Pr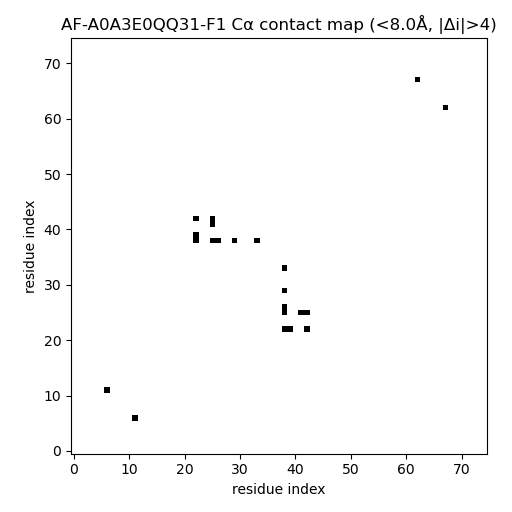otein AF-A0A3E0QQ31-F1 (afdb_monomer)

Sequence (75 aa):
MLDTKPLTPAEISEAADLFFECFGIVQKGMPVGSTTEETLKVMDHVAKLASKLRSDRQRDKITEKFGFSKAQVCS

Radius of gyration: 20.88 Å; Cα contacts (8 Å, |Δi|>4): 11; chains: 1; bounding box: 41×18×68 Å

pLDDT: mean 80.47, std 16.21, range [37.44, 94.94]

Foldseek 3Di:
DPPPDDDDVVNVVVVVVVVVVLLVVQVVVDDPPDDPVNSVVVSVVVVVVVVVVVVVVVVVVVCVVVPPPVPDPDD

Mean predicted aligned error: 10.79 Å

Secondary structure (DSSP, 8-state):
----SPPPHHHHHHHHHHHHHHHHHHHHTSPTT--HHHHHHHHHHHHHHHHHHHHHHHHHHHHHHTT--------

Structure (mmCIF, N/CA/C/O backbone):
data_AF-A0A3E0QQ31-F1
#
_entry.id   AF-A0A3E0QQ31-F1
#
loop_
_atom_site.group_PDB
_atom_site.id
_atom_site.type_symbol
_atom_site.label_atom_id
_atom_site.label_alt_id
_atom_site.label_comp_id
_atom_site.label_asym_id
_atom_site.label_entity_id
_atom_site.label_seq_id
_atom_site.pdbx_PDB_ins_code
_atom_site.Cartn_x
_atom_site.Cartn_y
_atom_site.Cartn_z
_atom_site.occupancy
_atom_site.B_iso_or_equiv
_atom_site.auth_seq_id
_atom_site.auth_comp_id
_atom_site.auth_asym_id
_atom_site.auth_atom_id
_atom_site.pdbx_PDB_model_num
ATOM 1 N N . MET A 1 1 ? 22.563 11.880 -5.932 1.00 44.56 1 MET A N 1
ATOM 2 C CA . MET A 1 1 ? 21.581 12.152 -6.997 1.00 44.56 1 MET A CA 1
ATOM 3 C C . MET A 1 1 ? 21.648 10.975 -7.947 1.00 44.56 1 MET A C 1
ATOM 5 O O . MET A 1 1 ? 22.645 10.831 -8.641 1.00 44.56 1 MET A O 1
ATOM 9 N N . LEU A 1 2 ? 20.678 10.071 -7.859 1.00 62.44 2 LEU A N 1
ATOM 10 C CA . LEU A 1 2 ? 20.572 8.850 -8.676 1.00 62.44 2 LEU A CA 1
ATOM 11 C C . LEU A 1 2 ? 19.399 9.002 -9.664 1.00 62.44 2 LEU A C 1
ATOM 13 O O . LEU A 1 2 ? 18.765 8.034 -10.053 1.00 62.44 2 LEU A O 1
ATOM 17 N N . ASP A 1 3 ? 19.108 10.243 -10.059 1.00 63.59 3 ASP A N 1
ATOM 18 C CA . ASP A 1 3 ? 17.788 10.664 -10.541 1.00 63.59 3 ASP A CA 1
ATOM 19 C C . ASP A 1 3 ? 17.819 11.138 -12.004 1.00 63.59 3 ASP A C 1
ATOM 21 O O . ASP A 1 3 ? 17.204 12.137 -12.363 1.00 63.59 3 ASP A O 1
ATOM 25 N N . THR A 1 4 ? 18.594 10.469 -12.862 1.00 66.69 4 THR A N 1
ATOM 26 C CA . THR A 1 4 ? 18.680 10.804 -14.302 1.00 66.69 4 THR A CA 1
ATOM 27 C C . THR A 1 4 ? 18.561 9.606 -15.241 1.00 66.69 4 THR A C 1
ATOM 29 O O . THR A 1 4 ? 18.561 9.793 -16.457 1.00 66.69 4 THR A O 1
ATOM 32 N N . LYS A 1 5 ? 18.425 8.379 -14.721 1.00 78.38 5 LYS A N 1
ATOM 33 C CA . LYS A 1 5 ? 18.111 7.209 -15.552 1.00 78.38 5 LYS A CA 1
ATOM 34 C C . LYS A 1 5 ? 16.593 7.022 -15.629 1.00 78.38 5 LYS A C 1
ATOM 36 O O . LYS A 1 5 ? 15.937 7.109 -14.592 1.00 78.38 5 LYS A O 1
ATOM 41 N N . PRO A 1 6 ? 16.028 6.780 -16.825 1.00 80.69 6 PRO A N 1
ATOM 42 C CA . PRO A 1 6 ? 14.618 6.445 -16.946 1.00 80.69 6 PRO A CA 1
ATOM 43 C C . PRO A 1 6 ? 14.347 5.121 -16.230 1.00 80.69 6 PRO A C 1
ATOM 45 O O . PRO A 1 6 ? 15.137 4.184 -16.350 1.00 80.69 6 PRO A O 1
ATOM 48 N N . LEU A 1 7 ? 13.228 5.063 -15.506 1.00 82.94 7 LEU A N 1
ATOM 49 C CA . LEU A 1 7 ? 12.753 3.835 -14.877 1.00 82.94 7 LEU A CA 1
ATOM 50 C C . LEU A 1 7 ? 12.546 2.763 -15.948 1.00 82.94 7 LEU A C 1
ATOM 52 O O . LEU A 1 7 ? 11.910 3.000 -16.980 1.00 82.94 7 LEU A O 1
ATOM 56 N N . THR A 1 8 ? 13.096 1.585 -15.698 1.00 88.62 8 THR A N 1
ATOM 57 C CA . THR A 1 8 ? 12.902 0.418 -16.550 1.00 88.62 8 THR A CA 1
ATOM 58 C C .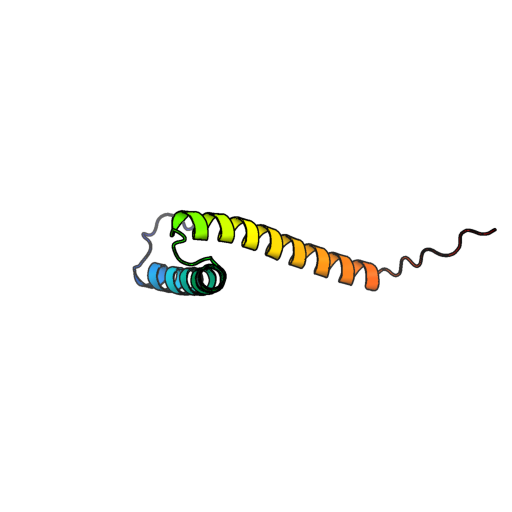 THR A 1 8 ? 11.524 -0.199 -16.291 1.00 88.62 8 THR A C 1
ATOM 60 O O . THR A 1 8 ? 10.983 -0.092 -15.188 1.00 88.62 8 THR A O 1
ATOM 63 N N . PRO A 1 9 ? 10.932 -0.890 -17.280 1.00 90.25 9 PRO A N 1
ATOM 64 C CA . PRO A 1 9 ? 9.656 -1.577 -17.080 1.00 90.25 9 PRO A CA 1
ATOM 65 C C . PRO A 1 9 ? 9.723 -2.637 -15.969 1.00 90.25 9 PRO A C 1
ATOM 67 O O . PRO A 1 9 ? 8.716 -2.881 -15.313 1.00 90.25 9 PRO A O 1
ATOM 70 N N . ALA A 1 10 ? 10.899 -3.229 -15.729 1.00 90.19 10 ALA A N 1
ATOM 71 C CA . ALA A 1 10 ? 11.114 -4.176 -14.638 1.00 90.19 10 ALA A CA 1
ATOM 72 C C . ALA A 1 10 ? 10.964 -3.502 -13.263 1.00 90.19 10 ALA A C 1
ATOM 74 O O . ALA A 1 10 ? 10.188 -3.976 -12.441 1.00 90.19 10 ALA A O 1
ATOM 75 N N . GLU A 1 11 ? 11.609 -2.350 -13.054 1.00 87.88 11 GLU A N 1
ATOM 76 C CA . GLU A 1 11 ? 11.493 -1.578 -11.805 1.00 87.88 11 GLU A CA 1
ATOM 77 C C . GLU A 1 11 ? 10.050 -1.111 -11.551 1.00 87.88 11 GLU A C 1
ATOM 79 O O . GLU A 1 11 ? 9.575 -1.114 -10.416 1.00 87.88 11 GLU A O 1
ATOM 84 N N . ILE A 1 12 ? 9.323 -0.742 -12.612 1.00 91.19 12 ILE A N 1
ATOM 85 C CA . ILE A 1 12 ? 7.903 -0.376 -12.511 1.00 91.19 12 ILE A CA 1
ATOM 86 C C . ILE A 1 12 ? 7.048 -1.592 -12.142 1.00 91.19 12 ILE A C 1
ATOM 88 O O . ILE A 1 12 ? 6.139 -1.455 -11.326 1.00 91.19 12 ILE A O 1
ATOM 92 N N . SER A 1 13 ? 7.329 -2.766 -12.715 1.00 93.44 13 SER A N 1
ATOM 93 C CA . SER A 1 13 ? 6.60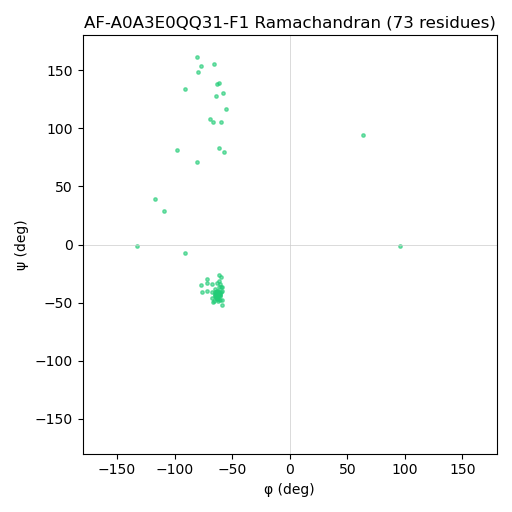1 -4.000 -12.397 1.00 93.44 13 SER A CA 1
ATOM 94 C C . SER A 1 13 ? 6.770 -4.378 -10.929 1.00 93.44 13 SER A C 1
ATOM 96 O O . SER A 1 13 ? 5.780 -4.621 -10.249 1.00 93.44 13 SER A O 1
ATOM 98 N N . GLU A 1 14 ? 8.000 -4.343 -10.416 1.00 92.62 14 GLU A N 1
ATOM 99 C CA . GLU A 1 14 ? 8.281 -4.647 -9.009 1.00 92.62 14 GLU A CA 1
ATOM 100 C C . GLU A 1 14 ? 7.567 -3.671 -8.061 1.00 92.62 14 GLU A C 1
ATOM 102 O O . GLU A 1 14 ? 6.969 -4.075 -7.061 1.00 92.62 14 GLU A O 1
ATOM 107 N N . ALA A 1 15 ? 7.574 -2.376 -8.387 1.00 91.19 15 ALA A N 1
ATOM 108 C CA . ALA A 1 15 ? 6.851 -1.374 -7.610 1.00 91.19 15 ALA A CA 1
ATOM 109 C C . ALA A 1 15 ? 5.328 -1.580 -7.670 1.00 91.19 15 ALA A C 1
ATOM 111 O O . ALA A 1 15 ? 4.636 -1.391 -6.665 1.00 91.19 15 ALA A O 1
ATOM 112 N N . ALA A 1 16 ? 4.804 -1.971 -8.834 1.00 92.44 16 ALA A N 1
ATOM 113 C CA . ALA A 1 16 ? 3.390 -2.256 -9.021 1.00 92.44 16 ALA A CA 1
ATOM 114 C C . ALA A 1 16 ? 2.950 -3.462 -8.185 1.00 92.44 16 ALA A C 1
ATOM 116 O O . ALA A 1 16 ? 1.921 -3.375 -7.518 1.00 92.44 16 ALA A O 1
ATOM 117 N N . ASP A 1 17 ? 3.735 -4.537 -8.151 1.00 94.94 17 ASP A N 1
ATOM 118 C CA . ASP A 1 17 ? 3.414 -5.736 -7.372 1.00 94.94 17 ASP A CA 1
ATOM 119 C C . ASP A 1 17 ? 3.266 -5.409 -5.878 1.00 94.94 17 ASP A C 1
ATOM 121 O O . ASP A 1 17 ? 2.244 -5.730 -5.265 1.00 94.94 17 ASP A O 1
ATOM 125 N N . LEU A 1 18 ? 4.221 -4.661 -5.312 1.00 92.31 18 LEU A N 1
ATOM 126 C CA . LEU A 1 18 ? 4.168 -4.211 -3.914 1.00 92.31 18 LEU A CA 1
ATOM 127 C C . LEU A 1 18 ? 2.963 -3.301 -3.638 1.00 92.31 18 LEU A C 1
ATOM 129 O O . LEU A 1 18 ? 2.303 -3.402 -2.597 1.00 92.31 18 LEU A O 1
ATOM 133 N N . PHE A 1 19 ? 2.673 -2.391 -4.569 1.00 92.12 19 PHE A N 1
ATOM 134 C CA . PHE A 1 19 ? 1.561 -1.459 -4.446 1.00 92.12 19 PHE A CA 1
ATOM 135 C C . PHE A 1 19 ? 0.213 -2.182 -4.491 1.00 92.12 19 PHE A C 1
ATOM 137 O O . PHE A 1 19 ? -0.637 -1.958 -3.627 1.00 92.12 19 PHE A O 1
ATOM 144 N N . PHE A 1 20 ? 0.012 -3.056 -5.477 1.00 92.62 20 PHE A N 1
ATOM 145 C CA . PHE A 1 20 ? -1.252 -3.754 -5.680 1.00 92.62 20 PHE A CA 1
ATOM 146 C C . PHE A 1 20 ? -1.516 -4.817 -4.616 1.00 92.62 20 PHE A C 1
ATOM 148 O O . PHE A 1 20 ? -2.677 -5.021 -4.259 1.00 92.62 20 PHE A O 1
ATOM 155 N N . GLU A 1 21 ? -0.478 -5.427 -4.040 1.00 93.56 21 GLU A N 1
ATOM 156 C CA . GLU A 1 21 ? -0.624 -6.278 -2.857 1.00 93.56 21 GLU A CA 1
ATOM 157 C C . GLU A 1 21 ? -1.240 -5.489 -1.689 1.00 93.56 21 GLU A C 1
ATOM 159 O O . GLU A 1 21 ? -2.275 -5.880 -1.138 1.00 93.56 21 GLU A O 1
ATOM 164 N N . CYS A 1 22 ? -0.664 -4.328 -1.361 1.00 89.94 22 CYS A N 1
ATOM 165 C CA . CYS A 1 22 ? -1.179 -3.448 -0.309 1.00 89.94 22 CYS A CA 1
ATOM 166 C C . CYS A 1 22 ? -2.593 -2.943 -0.629 1.00 89.94 22 CYS A C 1
ATOM 168 O O . CYS A 1 22 ? -3.485 -2.971 0.224 1.00 89.94 22 CYS A O 1
ATOM 170 N N . PHE A 1 23 ? -2.810 -2.510 -1.870 1.00 92.44 23 PHE A N 1
ATOM 171 C CA . PHE A 1 23 ? -4.094 -2.003 -2.338 1.00 92.44 23 PHE A CA 1
ATOM 172 C C . PHE A 1 23 ? -5.189 -3.072 -2.245 1.00 92.44 23 PHE A C 1
ATOM 174 O O . PHE A 1 23 ? -6.289 -2.787 -1.772 1.00 92.44 23 PHE A O 1
ATOM 181 N N . GLY A 1 24 ? -4.886 -4.318 -2.618 1.00 92.19 24 GLY A N 1
ATOM 182 C CA . GLY A 1 24 ? -5.823 -5.436 -2.556 1.00 92.19 24 GLY A CA 1
ATOM 183 C C . GLY A 1 24 ? -6.271 -5.775 -1.132 1.00 92.19 24 GLY A C 1
ATOM 184 O O . GLY A 1 24 ? -7.421 -6.163 -0.929 1.00 92.19 24 GLY A O 1
ATOM 185 N N . ILE A 1 25 ? -5.407 -5.593 -0.126 1.00 92.31 25 ILE A N 1
ATOM 186 C CA . ILE A 1 25 ? -5.781 -5.761 1.290 1.00 92.31 25 ILE A CA 1
ATOM 187 C C . ILE A 1 25 ? -6.828 -4.720 1.693 1.00 92.31 25 ILE A C 1
ATOM 189 O O . ILE A 1 25 ? -7.835 -5.067 2.311 1.00 92.31 25 ILE A O 1
ATOM 193 N N . VAL A 1 26 ? -6.612 -3.456 1.322 1.00 91.38 26 VAL A N 1
ATOM 194 C CA . VAL A 1 26 ? -7.540 -2.363 1.641 1.00 91.38 26 VAL A CA 1
ATOM 195 C C . VAL A 1 26 ? -8.852 -2.538 0.882 1.00 91.38 26 VAL A C 1
ATOM 197 O O . VAL A 1 26 ? -9.920 -2.467 1.485 1.00 91.38 26 VAL A O 1
ATOM 200 N N . GLN A 1 27 ? -8.785 -2.844 -0.415 1.00 91.31 27 GLN A N 1
ATOM 201 C CA . GLN A 1 27 ? -9.955 -3.018 -1.274 1.00 91.31 27 GLN A CA 1
ATOM 202 C C . GLN A 1 27 ? -10.890 -4.131 -0.778 1.00 91.31 27 GLN A C 1
ATOM 204 O O . GLN A 1 27 ? -12.104 -3.971 -0.833 1.00 91.31 27 GLN A O 1
ATOM 209 N N . LYS A 1 28 ? -10.350 -5.231 -0.232 1.00 91.69 28 LYS A N 1
ATOM 210 C CA . LYS A 1 28 ? -11.154 -6.311 0.372 1.00 91.69 28 LYS A CA 1
ATOM 211 C C . LYS A 1 28 ? -11.989 -5.857 1.574 1.00 91.69 28 LYS A C 1
ATOM 213 O O . LYS A 1 28 ? -12.995 -6.492 1.874 1.00 91.69 28 LYS A O 1
ATOM 218 N N . GLY A 1 29 ? -11.566 -4.802 2.271 1.00 88.75 29 GLY A N 1
ATOM 219 C CA . GLY A 1 29 ? -12.300 -4.209 3.390 1.00 88.75 29 GLY A CA 1
ATOM 220 C C . GLY A 1 29 ? -13.263 -3.090 2.984 1.00 88.75 29 GLY A C 1
ATOM 221 O O . GLY A 1 29 ? -14.014 -2.612 3.833 1.00 88.75 29 GLY A O 1
ATOM 222 N N . MET A 1 30 ? -13.239 -2.656 1.720 1.00 91.94 30 MET A N 1
ATOM 223 C CA . MET A 1 30 ? -14.104 -1.584 1.228 1.00 91.94 30 MET A CA 1
ATOM 224 C C . MET A 1 30 ? -15.519 -2.102 0.922 1.00 91.94 30 MET A C 1
ATOM 226 O O . MET A 1 30 ? -15.688 -3.257 0.523 1.00 91.94 30 MET A O 1
ATOM 230 N N . PRO A 1 31 ? -16.556 -1.262 1.084 1.00 90.69 31 PRO A N 1
ATOM 231 C CA . PRO A 1 31 ? -17.916 -1.628 0.719 1.00 90.69 31 PRO A CA 1
ATOM 232 C C . PRO A 1 31 ? -18.081 -1.836 -0.795 1.00 90.69 31 PRO A C 1
ATOM 234 O O . PRO A 1 31 ? -17.351 -1.295 -1.627 1.00 90.69 31 PRO A O 1
ATOM 237 N N . VAL A 1 32 ? -19.080 -2.641 -1.164 1.00 86.56 32 VAL A N 1
ATOM 238 C CA . VAL A 1 32 ? -19.383 -2.937 -2.570 1.00 86.56 32 VAL A CA 1
ATOM 239 C C . VAL A 1 32 ? -19.806 -1.651 -3.283 1.00 86.56 32 VAL A C 1
ATOM 241 O O . VAL A 1 32 ? -20.702 -0.950 -2.820 1.00 86.56 32 VAL A O 1
ATOM 244 N N . GLY A 1 33 ? -19.164 -1.352 -4.414 1.00 86.81 33 GLY A N 1
ATOM 245 C CA . GLY A 1 33 ? -19.391 -0.124 -5.182 1.00 86.81 33 GLY A CA 1
ATOM 246 C C . GLY A 1 33 ? -18.412 1.011 -4.872 1.00 86.81 33 GLY A C 1
ATOM 247 O O . GLY A 1 33 ? -18.492 2.052 -5.518 1.00 86.81 33 GLY A O 1
ATOM 248 N N . SER A 1 34 ? -17.473 0.816 -3.940 1.00 86.75 34 SER A N 1
ATOM 249 C CA . SER A 1 34 ? -16.397 1.780 -3.712 1.00 86.75 34 SER A CA 1
ATOM 250 C C . SER A 1 34 ? -15.511 1.961 -4.936 1.00 86.75 34 SER A C 1
ATOM 252 O O . SER A 1 34 ? -15.124 1.010 -5.618 1.00 86.75 34 SER A O 1
ATOM 254 N N . THR A 1 35 ? -15.159 3.215 -5.181 1.00 91.75 35 THR A N 1
ATOM 255 C CA . THR A 1 35 ? -14.294 3.611 -6.288 1.00 91.75 35 THR A CA 1
ATOM 256 C C . THR A 1 35 ? -12.818 3.384 -5.957 1.00 91.75 35 THR A C 1
ATOM 258 O O . THR A 1 35 ? -12.403 3.266 -4.796 1.00 91.75 35 THR A O 1
ATOM 261 N N . THR A 1 36 ? -11.985 3.346 -6.997 1.00 90.81 36 THR A N 1
ATOM 262 C CA . THR A 1 36 ? -10.525 3.295 -6.845 1.00 90.81 36 THR A CA 1
ATOM 263 C C . THR A 1 36 ? -10.004 4.516 -6.091 1.00 90.81 36 THR A C 1
ATOM 265 O O . THR A 1 36 ? -9.183 4.362 -5.193 1.00 90.81 36 THR A O 1
ATOM 268 N N . GLU A 1 37 ? -10.529 5.711 -6.370 1.00 90.75 37 GLU A N 1
ATOM 269 C CA . GLU A 1 37 ? -10.151 6.945 -5.670 1.00 90.75 37 GLU A CA 1
ATOM 270 C C . GLU A 1 37 ? -10.448 6.896 -4.168 1.00 90.75 37 GLU A C 1
ATOM 272 O O . GLU A 1 37 ? -9.620 7.304 -3.353 1.00 90.75 37 GLU A O 1
ATOM 277 N N . GLU A 1 38 ? -11.614 6.381 -3.775 1.00 90.88 38 GLU A N 1
ATOM 278 C CA . GLU A 1 38 ? -11.963 6.205 -2.362 1.00 90.88 38 GLU A CA 1
ATOM 279 C C . GLU A 1 38 ? -11.045 5.192 -1.683 1.00 90.88 38 GLU A C 1
ATOM 281 O O . GLU A 1 38 ? -10.571 5.432 -0.573 1.00 90.88 38 GLU A O 1
ATOM 286 N N . THR A 1 39 ? -10.729 4.098 -2.375 1.00 92.00 39 THR A N 1
ATOM 287 C CA . THR A 1 39 ? -9.805 3.077 -1.869 1.00 92.00 39 THR A CA 1
ATOM 288 C C . THR A 1 39 ? -8.403 3.661 -1.659 1.00 92.00 39 THR A C 1
ATOM 290 O O . THR A 1 39 ? -7.783 3.402 -0.629 1.00 92.00 39 THR A O 1
ATOM 293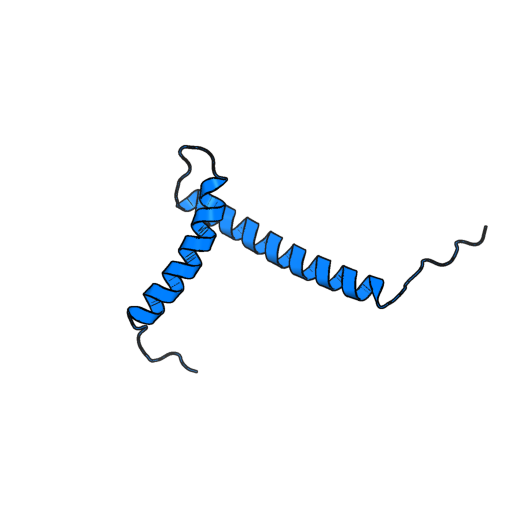 N N . LEU A 1 40 ? -7.926 4.521 -2.568 1.00 92.56 40 LEU A N 1
ATOM 294 C CA . LEU A 1 40 ? -6.648 5.231 -2.422 1.00 92.56 40 LEU A CA 1
ATOM 295 C C . LEU A 1 40 ? -6.648 6.190 -1.224 1.00 92.56 40 LEU A C 1
ATOM 297 O O . LEU A 1 40 ? -5.670 6.238 -0.478 1.00 92.56 40 LEU A O 1
ATOM 301 N N . LYS A 1 41 ? -7.749 6.918 -0.996 1.00 93.19 41 LYS A N 1
ATOM 302 C CA . LYS A 1 41 ? -7.893 7.793 0.181 1.00 93.19 41 LYS A CA 1
ATOM 303 C C . LYS A 1 41 ? -7.836 6.986 1.475 1.00 93.19 41 LYS A C 1
ATOM 305 O O . LYS A 1 41 ? -7.085 7.332 2.385 1.00 93.19 41 LYS A O 1
ATOM 310 N N . VAL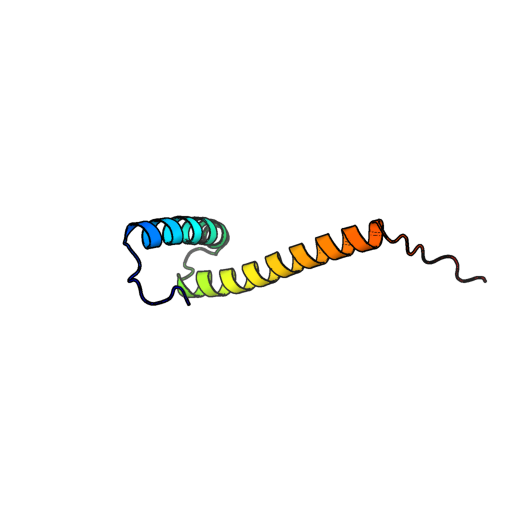 A 1 42 ? -8.592 5.891 1.557 1.00 92.50 42 VAL A N 1
ATOM 311 C CA . VAL A 1 42 ? -8.583 5.005 2.730 1.00 92.50 42 VAL A CA 1
ATOM 312 C C . VAL A 1 42 ? -7.195 4.405 2.946 1.00 92.50 42 VAL A C 1
ATOM 314 O O . VAL A 1 42 ? -6.717 4.378 4.079 1.00 92.50 42 VAL A O 1
ATOM 317 N N . MET A 1 43 ? -6.506 4.007 1.878 1.00 93.44 43 MET A N 1
ATOM 318 C CA . MET A 1 43 ? -5.141 3.491 1.953 1.00 93.44 43 MET A CA 1
ATOM 319 C C . MET A 1 43 ? -4.159 4.507 2.564 1.00 93.44 43 MET A C 1
ATOM 321 O O . MET A 1 43 ? -3.352 4.117 3.406 1.00 93.44 43 MET A O 1
ATOM 325 N N . ASP A 1 44 ? -4.256 5.802 2.238 1.00 92.06 44 ASP A N 1
ATOM 326 C CA . ASP A 1 44 ? -3.425 6.850 2.861 1.00 92.06 44 ASP A CA 1
ATOM 327 C C . ASP A 1 44 ? -3.701 6.981 4.376 1.00 92.06 44 ASP A C 1
ATOM 329 O O . ASP A 1 44 ? -2.785 7.083 5.199 1.00 92.06 44 ASP A O 1
ATOM 333 N N . HIS A 1 45 ? -4.968 6.885 4.791 1.00 93.38 45 HIS A N 1
ATOM 334 C CA . HIS A 1 45 ? -5.323 6.854 6.215 1.00 93.38 45 HIS A CA 1
ATOM 335 C C . HIS A 1 45 ? -4.780 5.606 6.928 1.00 93.38 45 HIS A C 1
ATOM 337 O O . HIS A 1 45 ? -4.229 5.715 8.027 1.00 93.38 45 HIS A O 1
ATOM 343 N N . VAL A 1 46 ? -4.883 4.434 6.298 1.00 92.06 46 VAL A N 1
ATOM 344 C CA . VAL A 1 46 ? -4.345 3.171 6.825 1.00 92.06 46 VAL A CA 1
ATOM 345 C C . VAL A 1 46 ? -2.820 3.232 6.940 1.00 92.06 46 VAL A C 1
ATOM 347 O O . VAL A 1 46 ? -2.278 2.825 7.966 1.00 92.06 46 VAL A O 1
ATOM 350 N N . ALA A 1 47 ? -2.119 3.810 5.962 1.00 90.88 47 ALA A N 1
ATOM 351 C CA . ALA A 1 47 ? -0.666 3.975 5.997 1.00 90.88 47 ALA A CA 1
ATOM 352 C C . ALA A 1 47 ? -0.206 4.876 7.161 1.00 90.88 47 ALA A C 1
ATOM 354 O O . ALA A 1 47 ? 0.751 4.548 7.876 1.00 90.88 47 ALA A O 1
ATOM 355 N N . LYS A 1 48 ? -0.922 5.982 7.416 1.00 91.94 48 LYS A N 1
ATOM 356 C CA . LYS A 1 48 ? -0.675 6.864 8.573 1.00 91.94 48 LYS A CA 1
ATOM 357 C C . LYS A 1 48 ? -0.902 6.137 9.897 1.00 91.94 48 LYS A C 1
ATOM 359 O O . LYS A 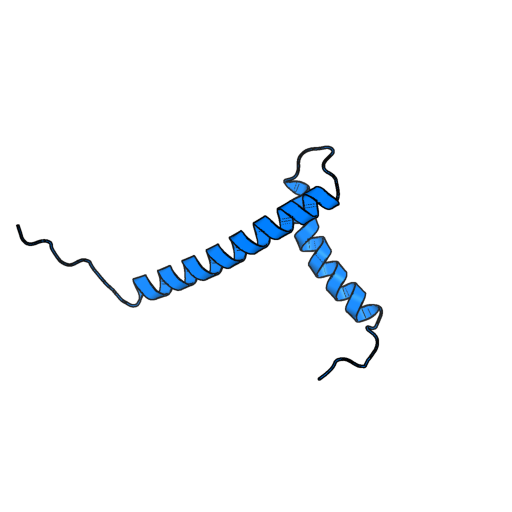1 48 ? -0.076 6.246 10.806 1.00 91.94 48 LYS A O 1
ATOM 364 N N . LEU A 1 49 ? -1.980 5.359 10.004 1.00 92.06 49 LEU A N 1
ATOM 365 C CA . LEU A 1 49 ? -2.266 4.548 11.191 1.00 92.06 49 LEU A CA 1
ATOM 366 C C . LEU A 1 49 ? -1.208 3.463 11.411 1.00 92.06 49 LEU A C 1
ATOM 368 O O . LEU A 1 49 ? -0.723 3.314 12.530 1.00 92.06 49 LEU A O 1
ATOM 372 N N . ALA A 1 50 ? -0.795 2.752 10.362 1.00 90.56 50 ALA A N 1
ATOM 373 C CA . ALA A 1 50 ? 0.247 1.730 10.438 1.00 90.56 50 ALA A CA 1
ATOM 374 C C . ALA A 1 50 ? 1.585 2.316 10.917 1.00 90.56 50 ALA A C 1
ATOM 376 O O . ALA A 1 50 ? 2.248 1.746 11.787 1.00 90.56 50 ALA A O 1
ATOM 377 N N . SER A 1 51 ? 1.949 3.495 10.406 1.00 90.19 51 SER A N 1
ATOM 378 C CA . SER A 1 51 ? 3.146 4.227 10.832 1.00 90.19 51 SER A CA 1
ATOM 379 C C . SER A 1 51 ? 3.061 4.635 12.303 1.00 90.19 51 SER A C 1
ATOM 381 O O . SER A 1 51 ? 4.014 4.437 13.056 1.00 90.19 51 SER A O 1
ATOM 383 N N . LYS A 1 52 ? 1.898 5.129 12.745 1.00 89.94 52 LYS A N 1
ATOM 384 C CA . LYS A 1 52 ? 1.653 5.467 14.150 1.00 89.94 52 LYS A CA 1
ATOM 385 C C . LYS A 1 52 ? 1.741 4.238 15.059 1.00 89.94 52 LYS A C 1
ATOM 387 O O . LYS A 1 52 ? 2.470 4.281 16.040 1.00 89.94 52 LYS A O 1
ATOM 392 N N . LEU A 1 53 ? 1.106 3.122 14.695 1.00 88.38 53 LEU A N 1
ATOM 393 C CA . LEU A 1 53 ? 1.184 1.859 15.440 1.00 88.38 53 LEU A CA 1
ATOM 394 C C . LEU A 1 53 ? 2.621 1.335 15.546 1.00 88.38 53 LEU A C 1
ATOM 396 O O . LEU A 1 53 ? 3.001 0.773 16.572 1.00 88.38 53 LEU A O 1
ATOM 400 N N . ARG A 1 54 ? 3.440 1.516 14.502 1.00 87.12 54 ARG A N 1
ATOM 401 C CA . ARG A 1 54 ? 4.868 1.173 14.545 1.00 87.12 54 ARG A CA 1
ATOM 402 C C . ARG A 1 54 ? 5.614 2.038 15.560 1.00 87.12 54 ARG A C 1
ATOM 404 O O . ARG A 1 54 ? 6.401 1.493 16.332 1.00 87.12 54 ARG A O 1
ATOM 411 N N . SER A 1 55 ? 5.362 3.344 15.568 1.00 84.94 55 SER A N 1
ATOM 412 C CA . SER A 1 55 ? 5.949 4.282 16.532 1.00 84.94 55 SER A CA 1
ATOM 413 C C . SER A 1 55 ? 5.494 3.997 17.964 1.00 84.94 55 SER A C 1
ATOM 415 O O . SER A 1 55 ? 6.333 3.939 18.858 1.00 84.94 55 SER A O 1
ATOM 417 N N . ASP A 1 56 ? 4.204 3.736 18.177 1.00 83.56 56 ASP A N 1
ATOM 418 C CA . ASP A 1 56 ? 3.637 3.413 19.490 1.00 83.56 56 ASP A CA 1
ATOM 419 C C . ASP A 1 56 ? 4.226 2.098 20.025 1.00 83.56 56 ASP A C 1
ATOM 421 O O . ASP A 1 56 ? 4.760 2.074 21.127 1.00 83.56 56 ASP A O 1
ATOM 425 N N . ARG A 1 57 ? 4.313 1.038 19.206 1.00 80.94 57 ARG A N 1
ATOM 426 C CA . ARG A 1 57 ? 4.990 -0.217 19.599 1.00 80.94 57 ARG A CA 1
ATOM 427 C C . ARG A 1 57 ? 6.469 -0.029 19.934 1.00 80.94 57 ARG A C 1
ATOM 429 O O . ARG A 1 57 ? 7.010 -0.772 20.750 1.00 80.94 57 ARG A O 1
ATOM 436 N N . GLN A 1 58 ? 7.163 0.892 19.264 1.00 77.81 58 GLN A N 1
ATOM 437 C CA . GLN A 1 58 ? 8.549 1.212 19.616 1.00 77.81 58 GLN A CA 1
ATOM 438 C C . GLN A 1 58 ? 8.622 1.982 20.931 1.00 77.81 58 GLN A C 1
ATOM 440 O O . GLN A 1 58 ? 9.486 1.682 21.751 1.00 77.81 58 GLN A O 1
ATOM 445 N N . ARG A 1 59 ? 7.699 2.920 21.154 1.00 71.06 59 ARG A N 1
ATOM 446 C CA . ARG A 1 59 ? 7.576 3.658 22.408 1.00 71.06 59 ARG A CA 1
ATOM 447 C C . ARG A 1 59 ? 7.295 2.717 23.573 1.00 71.06 59 ARG A C 1
ATOM 449 O O . ARG A 1 59 ? 8.024 2.787 24.551 1.00 71.06 59 ARG A O 1
ATOM 456 N N . ASP A 1 60 ? 6.350 1.794 23.432 1.00 70.38 60 ASP A N 1
ATOM 457 C CA . ASP A 1 60 ? 6.012 0.812 24.465 1.00 70.38 60 ASP A CA 1
ATO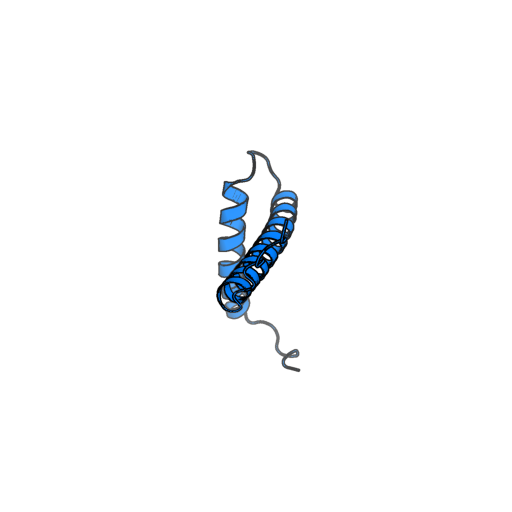M 458 C C . ASP A 1 60 ? 7.219 -0.070 24.797 1.00 70.38 60 ASP A C 1
ATOM 460 O O . ASP A 1 60 ? 7.581 -0.210 25.958 1.00 70.38 60 ASP A O 1
ATOM 464 N N . LYS A 1 61 ? 7.950 -0.558 23.786 1.00 67.50 61 LYS A N 1
ATOM 465 C CA . LYS A 1 61 ? 9.200 -1.312 23.999 1.00 67.50 61 LYS A CA 1
ATOM 466 C C . LYS A 1 61 ? 10.291 -0.498 24.697 1.00 67.50 61 LYS A C 1
ATOM 468 O O . LYS A 1 61 ? 11.125 -1.075 25.390 1.00 67.50 61 LYS A O 1
ATOM 473 N N . ILE A 1 62 ? 10.339 0.816 24.486 1.00 61.47 62 ILE A N 1
ATOM 474 C CA . ILE A 1 62 ? 11.277 1.706 25.181 1.00 61.47 62 ILE A CA 1
ATOM 475 C C . ILE A 1 62 ? 10.797 1.956 26.614 1.00 61.47 62 ILE A C 1
ATOM 477 O O . ILE A 1 62 ? 11.617 1.920 27.523 1.00 61.47 62 ILE A O 1
ATOM 481 N N . THR A 1 63 ? 9.497 2.153 26.835 1.00 59.78 63 THR A N 1
ATOM 482 C CA . THR A 1 63 ? 8.888 2.350 28.160 1.00 59.78 63 THR A CA 1
ATOM 483 C C . THR A 1 63 ? 8.947 1.087 29.023 1.00 59.78 63 THR A C 1
ATOM 485 O O . THR A 1 63 ? 9.163 1.191 30.223 1.00 59.78 63 THR A O 1
ATOM 488 N N . GLU A 1 64 ? 8.852 -0.108 28.440 1.00 59.06 64 GLU A N 1
ATOM 489 C CA . GLU A 1 64 ? 9.080 -1.364 29.166 1.00 59.06 64 GLU A CA 1
ATOM 490 C C . GLU A 1 64 ? 10.560 -1.580 29.511 1.00 59.06 64 GLU A C 1
ATOM 492 O O . GLU A 1 64 ? 10.879 -2.126 30.564 1.00 59.06 64 GLU A O 1
ATOM 497 N N . LYS A 1 65 ? 11.487 -1.123 28.655 1.00 59.12 65 LYS A N 1
ATOM 498 C CA . LYS A 1 65 ? 12.936 -1.200 28.921 1.00 59.12 65 LYS A CA 1
ATOM 499 C C . LYS A 1 65 ? 13.428 -0.140 29.908 1.00 59.12 65 LYS A C 1
ATOM 501 O O . LYS A 1 65 ? 14.330 -0.414 30.692 1.00 59.12 65 LYS A O 1
ATOM 506 N N . PHE A 1 66 ? 12.853 1.057 29.879 1.00 57.72 66 PHE A N 1
ATOM 507 C CA . PHE A 1 66 ? 13.066 2.112 30.866 1.00 57.72 66 PHE A CA 1
ATOM 508 C C . PHE A 1 66 ? 11.912 2.072 31.858 1.00 57.72 66 PHE A C 1
ATOM 510 O O . PHE A 1 66 ? 10.960 2.835 31.722 1.00 57.72 66 PHE A O 1
ATOM 517 N N . GLY A 1 67 ? 11.996 1.166 32.835 1.00 56.38 67 GLY A N 1
ATOM 518 C CA . GLY A 1 67 ? 11.004 0.981 33.892 1.00 56.38 67 GLY A CA 1
ATOM 519 C C . GLY A 1 67 ? 10.746 2.247 34.714 1.00 56.38 67 GLY A C 1
ATOM 520 O O . GLY A 1 67 ? 11.207 2.374 35.843 1.00 56.38 67 GLY A O 1
ATOM 521 N N . PHE A 1 68 ? 9.946 3.166 34.181 1.00 61.06 68 PHE A N 1
ATOM 522 C CA . PHE A 1 68 ? 9.263 4.190 34.955 1.00 61.06 68 PHE A CA 1
ATOM 523 C C . PHE A 1 68 ? 8.024 3.548 35.571 1.00 61.06 68 PHE A C 1
ATOM 525 O O . PHE A 1 68 ? 6.885 3.834 35.201 1.00 61.06 68 PHE A O 1
ATOM 532 N N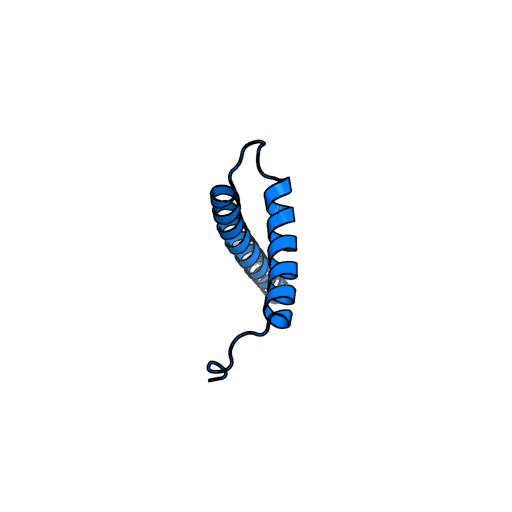 . SER A 1 69 ? 8.245 2.669 36.547 1.00 52.28 69 SER A N 1
ATOM 533 C CA . SER A 1 69 ? 7.239 2.455 37.575 1.00 52.28 69 SER A CA 1
ATOM 534 C C . SER A 1 69 ? 6.942 3.826 38.176 1.00 52.28 69 SER A C 1
ATOM 536 O O . SER A 1 69 ? 7.837 4.452 38.748 1.00 52.28 69 SER A O 1
ATOM 538 N N . LYS A 1 70 ? 5.704 4.316 38.033 1.00 56.50 70 LYS A N 1
ATOM 539 C CA . LYS A 1 70 ? 5.188 5.395 38.880 1.00 56.50 70 LYS A CA 1
ATOM 540 C C . LYS A 1 70 ? 5.201 4.874 40.317 1.00 56.50 70 LYS A C 1
ATOM 542 O O . LYS A 1 70 ? 4.208 4.337 40.798 1.00 56.50 70 LYS A O 1
ATOM 547 N N . ALA A 1 71 ? 6.356 4.960 40.967 1.00 45.03 71 ALA A N 1
ATOM 548 C CA . ALA A 1 71 ? 6.492 4.702 42.380 1.00 45.03 71 ALA A CA 1
ATOM 549 C C . ALA A 1 71 ? 5.728 5.813 43.104 1.00 45.03 71 ALA A C 1
ATOM 551 O O . ALA A 1 71 ? 6.148 6.964 43.134 1.00 45.03 71 ALA A O 1
ATOM 552 N N . GLN A 1 72 ? 4.563 5.415 43.611 1.00 46.38 72 GLN A N 1
ATOM 553 C CA . GLN A 1 72 ? 4.057 5.801 44.919 1.00 46.38 72 GLN A CA 1
ATOM 554 C C . GLN A 1 72 ? 3.776 7.299 45.115 1.00 46.38 72 GLN A C 1
ATOM 556 O O . GLN A 1 72 ? 4.610 8.079 45.564 1.00 46.38 72 GLN A O 1
ATOM 561 N N . VAL A 1 73 ? 2.515 7.674 44.878 1.00 47.38 73 VAL A N 1
ATOM 562 C CA . VAL A 1 73 ? 1.881 8.730 45.672 1.00 47.38 73 VAL A CA 1
ATOM 563 C C . VAL A 1 73 ? 1.917 8.240 47.124 1.00 47.38 73 VAL A C 1
ATOM 565 O O . VAL A 1 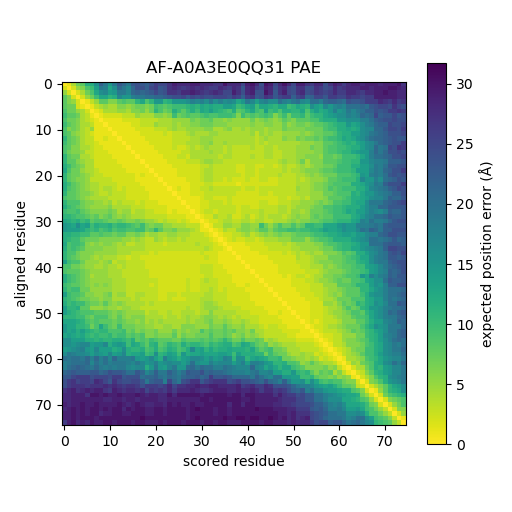73 ? 1.200 7.303 47.468 1.00 47.38 73 VAL A O 1
ATOM 568 N N . CYS A 1 74 ? 2.804 8.803 47.946 1.00 37.44 74 CYS A N 1
ATOM 569 C CA . CYS A 1 74 ? 2.719 8.660 49.396 1.00 37.44 74 CYS A CA 1
ATOM 570 C C . CYS A 1 74 ? 1.492 9.444 49.873 1.00 37.44 74 CYS A C 1
ATOM 572 O O . CYS A 1 74 ? 1.474 10.674 49.809 1.00 37.44 74 CYS A O 1
ATOM 574 N N . SER A 1 75 ? 0.467 8.698 50.278 1.00 37.94 75 SER A N 1
ATOM 575 C CA . SER A 1 75 ? -0.565 9.093 51.241 1.00 37.94 75 SER A CA 1
ATOM 576 C C . SER A 1 75 ? 0.003 9.188 52.650 1.00 37.94 75 SER A C 1
ATOM 578 O O . SER A 1 75 ? 0.841 8.310 52.965 1.00 37.94 75 SER A O 1
#

Solvent-accessible surface area (backbone atoms only — not comparable to full-atom values): 4672 Å² total; per-residue (Å²): 137,88,84,80,71,80,86,48,72,65,62,50,49,56,53,46,53,60,48,50,55,55,48,51,60,52,51,73,73,50,64,92,88,66,50,73,68,57,46,52,54,52,45,55,54,50,52,53,49,52,53,48,54,52,51,50,55,50,46,51,58,47,48,67,70,51,73,74,70,85,77,67,87,83,127